Protein AF-A0A7C2HDV7-F1 (afdb_monomer_lite)

Structure (mmCIF, N/CA/C/O backbone):
data_AF-A0A7C2HDV7-F1
#
_entry.id   AF-A0A7C2HDV7-F1
#
loop_
_atom_site.group_PDB
_atom_site.id
_atom_site.type_symbol
_atom_site.label_atom_id
_atom_site.label_alt_id
_atom_site.label_comp_id
_atom_site.label_asym_id
_atom_site.label_entity_id
_atom_site.label_seq_id
_atom_site.pdbx_PDB_ins_code
_atom_site.Cartn_x
_atom_site.Cartn_y
_atom_site.Cartn_z
_atom_site.occupancy
_atom_site.B_iso_or_equiv
_atom_site.auth_seq_id
_atom_site.auth_comp_id
_atom_site.auth_asym_id
_atom_site.auth_atom_id
_atom_site.pdbx_PDB_model_num
ATOM 1 N N . MET A 1 1 ? 18.328 -44.509 -47.755 1.00 40.34 1 MET A N 1
ATOM 2 C CA . MET A 1 1 ? 18.616 -44.068 -46.374 1.00 40.34 1 MET A CA 1
ATOM 3 C C . MET A 1 1 ? 19.313 -42.717 -46.449 1.00 40.34 1 MET A C 1
ATOM 5 O O . MET A 1 1 ? 20.490 -42.679 -46.766 1.00 40.34 1 MET A O 1
ATOM 9 N N . THR A 1 2 ? 18.587 -41.615 -46.264 1.00 41.94 2 THR A N 1
ATOM 10 C CA . THR A 1 2 ? 19.136 -40.246 -46.301 1.00 41.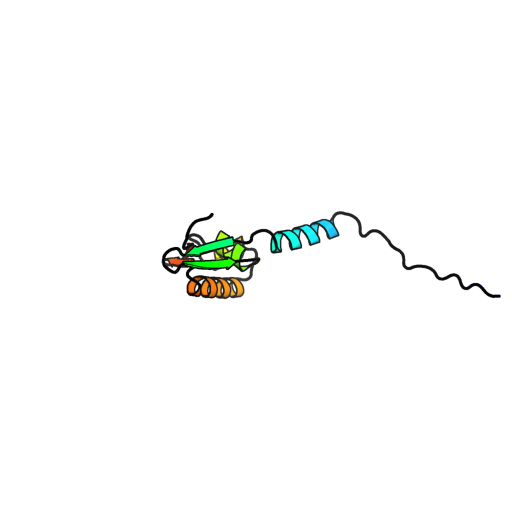94 2 THR A CA 1
ATOM 11 C C . THR A 1 2 ? 18.883 -39.593 -44.947 1.00 41.94 2 THR A C 1
ATOM 13 O O . THR A 1 2 ? 17.753 -39.220 -44.642 1.00 41.94 2 THR A O 1
ATOM 16 N N . GLY A 1 3 ? 19.921 -39.527 -44.111 1.00 36.12 3 GLY A N 1
ATOM 17 C CA . GLY A 1 3 ? 19.881 -38.850 -42.817 1.00 36.12 3 GLY A CA 1
ATOM 18 C C . GLY A 1 3 ? 20.009 -37.342 -43.005 1.00 36.12 3 GLY A C 1
ATOM 19 O O . GLY A 1 3 ? 21.082 -36.853 -43.347 1.00 36.12 3 GLY A O 1
ATOM 20 N N . GLY A 1 4 ? 18.911 -36.613 -42.807 1.00 40.88 4 GLY A N 1
ATOM 21 C CA . GLY A 1 4 ? 18.927 -35.158 -42.692 1.00 40.88 4 GLY A CA 1
ATOM 22 C C . GLY A 1 4 ? 19.466 -34.758 -41.321 1.00 40.88 4 GLY A C 1
ATOM 23 O O . GLY A 1 4 ? 18.913 -35.158 -40.297 1.00 40.88 4 GLY A O 1
ATOM 24 N N . ALA A 1 5 ? 20.551 -33.989 -41.292 1.00 46.69 5 ALA A N 1
ATOM 25 C CA . ALA A 1 5 ? 21.066 -33.400 -40.065 1.00 46.69 5 ALA A CA 1
ATOM 26 C C . ALA A 1 5 ? 20.094 -32.312 -39.582 1.00 46.69 5 ALA A C 1
ATOM 28 O O . ALA A 1 5 ? 20.006 -31.234 -40.167 1.00 46.69 5 ALA A O 1
ATOM 29 N N . VAL A 1 6 ? 19.348 -32.607 -38.518 1.00 46.62 6 VAL A N 1
ATOM 30 C CA . VAL A 1 6 ? 18.554 -31.615 -37.788 1.00 46.62 6 VAL A CA 1
ATOM 31 C C . VAL A 1 6 ? 19.520 -30.804 -36.925 1.00 46.62 6 VAL A C 1
ATOM 33 O O . VAL A 1 6 ? 20.013 -31.287 -35.908 1.00 46.62 6 VAL A O 1
ATOM 36 N N . THR A 1 7 ? 19.824 -29.571 -37.325 1.00 45.19 7 THR A N 1
ATOM 37 C CA . THR A 1 7 ? 20.516 -28.610 -36.458 1.00 45.19 7 THR A CA 1
ATOM 38 C C . THR A 1 7 ? 19.585 -28.211 -35.314 1.00 45.19 7 THR A C 1
ATOM 40 O O . THR A 1 7 ? 18.573 -27.546 -35.540 1.00 45.19 7 THR A O 1
ATOM 43 N N . ALA A 1 8 ? 19.913 -28.630 -34.091 1.00 44.84 8 ALA A N 1
ATOM 44 C CA . ALA A 1 8 ? 19.219 -28.200 -32.880 1.00 44.84 8 ALA A CA 1
ATOM 45 C C . ALA A 1 8 ? 19.329 -26.670 -32.705 1.00 44.84 8 ALA A C 1
ATOM 47 O O . ALA A 1 8 ? 20.378 -26.099 -33.022 1.00 44.84 8 ALA A O 1
ATOM 48 N N . PRO A 1 9 ? 18.290 -25.985 -32.190 1.00 42.69 9 PRO A N 1
ATOM 49 C CA . PRO A 1 9 ? 18.396 -24.570 -31.869 1.00 42.69 9 PRO A CA 1
ATOM 50 C C . PRO A 1 9 ? 19.484 -24.362 -30.811 1.00 42.69 9 PRO A C 1
ATOM 52 O O . PRO A 1 9 ? 19.518 -25.030 -29.776 1.00 42.69 9 PRO A O 1
ATOM 55 N N . SER A 1 10 ? 20.386 -23.427 -31.109 1.00 45.03 10 SER A N 1
ATOM 56 C CA . SER A 1 10 ? 21.481 -23.013 -30.237 1.00 45.03 10 SER A CA 1
ATOM 57 C C . SER A 1 10 ? 20.952 -22.670 -28.844 1.00 45.03 10 SER A C 1
ATOM 59 O O . SER A 1 10 ? 20.274 -21.662 -28.647 1.00 45.03 10 SER A O 1
ATOM 61 N N . SER A 1 11 ? 21.276 -23.522 -27.873 1.00 47.09 11 SER A N 1
ATOM 62 C CA . SER A 1 11 ? 21.065 -23.280 -26.446 1.00 47.09 11 SER A CA 1
ATOM 63 C C . SER A 1 11 ? 22.191 -22.390 -25.927 1.00 47.09 11 SER A C 1
ATOM 65 O O . SER A 1 11 ? 22.965 -22.792 -25.062 1.00 47.09 11 SER A O 1
ATOM 67 N N . ALA A 1 12 ? 22.350 -21.199 -26.508 1.00 44.19 12 ALA A N 1
ATOM 68 C CA . ALA A 1 12 ? 23.275 -20.224 -25.958 1.00 44.19 12 ALA A CA 1
ATOM 69 C C . ALA A 1 12 ? 22.764 -19.846 -24.555 1.00 44.19 12 ALA A C 1
ATOM 71 O O . ALA A 1 12 ? 21.637 -19.351 -24.444 1.00 44.19 12 ALA A O 1
ATOM 72 N N . PRO A 1 13 ? 23.530 -20.089 -23.474 1.00 43.97 13 PRO A N 1
ATOM 73 C CA . PRO A 1 13 ? 23.118 -19.658 -22.150 1.00 43.97 13 PRO A CA 1
ATOM 74 C C . PRO A 1 13 ? 22.998 -18.136 -22.185 1.00 43.97 13 PRO A C 1
ATOM 76 O O . PRO A 1 13 ? 23.948 -17.430 -22.530 1.00 43.97 13 PRO A O 1
ATOM 79 N N . VAL A 1 14 ? 21.813 -17.613 -21.874 1.00 50.69 14 VAL A N 1
ATOM 80 C CA . VAL A 1 14 ? 21.608 -16.169 -21.751 1.00 50.69 14 VAL A CA 1
ATOM 81 C C . VAL A 1 14 ? 22.351 -15.730 -20.488 1.00 50.69 14 VAL A C 1
ATOM 83 O O . VAL A 1 14 ? 21.820 -15.795 -19.383 1.00 50.69 14 VAL A O 1
ATOM 86 N N . SER A 1 15 ? 23.627 -15.374 -20.643 1.00 45.47 15 SER A N 1
ATOM 87 C CA . SER A 1 15 ? 24.543 -15.130 -19.531 1.00 45.47 15 SER A CA 1
ATOM 88 C C . SER A 1 15 ? 24.073 -14.028 -18.576 1.00 45.47 15 SER A C 1
ATOM 90 O O . SER A 1 15 ? 23.817 -12.889 -18.975 1.00 45.47 15 SER A O 1
ATOM 92 N N . GLY A 1 16 ? 24.062 -14.399 -17.291 1.00 54.84 16 GLY A N 1
ATOM 93 C CA . GLY A 1 16 ? 24.589 -13.663 -16.136 1.00 54.84 16 GLY A CA 1
ATOM 94 C C . GLY A 1 16 ? 23.844 -12.394 -15.705 1.00 54.84 16 GLY A C 1
ATOM 95 O O . GLY A 1 16 ? 22.997 -12.487 -14.823 1.00 54.84 16 GLY A O 1
ATOM 96 N N . PRO A 1 17 ? 24.132 -11.193 -16.244 1.00 45.31 17 PRO A N 1
ATOM 97 C CA . PRO A 1 17 ? 23.743 -9.945 -15.573 1.00 45.31 17 PRO A CA 1
ATOM 98 C C . PRO A 1 17 ? 22.337 -9.441 -15.916 1.00 45.31 17 PRO A C 1
ATOM 100 O O . PRO A 1 17 ? 21.627 -8.955 -15.044 1.00 45.31 17 PRO A O 1
ATOM 103 N N . ARG A 1 18 ? 21.897 -9.542 -17.181 1.00 45.91 18 ARG A N 1
ATOM 104 C CA . ARG A 1 18 ? 20.571 -9.036 -17.605 1.00 45.91 18 ARG A CA 1
ATOM 105 C C . ARG A 1 18 ? 19.428 -9.916 -17.115 1.00 45.91 18 ARG A C 1
ATOM 107 O O . ARG A 1 18 ? 18.359 -9.403 -16.797 1.00 45.91 18 ARG A O 1
ATOM 114 N N . LEU A 1 19 ? 19.663 -11.224 -17.059 1.00 37.81 19 LEU A N 1
ATOM 115 C CA . LEU A 1 19 ? 18.710 -12.182 -16.519 1.00 37.81 19 LEU A CA 1
ATOM 116 C C . LEU A 1 19 ? 18.629 -12.044 -14.992 1.00 37.81 19 LEU A C 1
ATOM 118 O O . LEU A 1 19 ? 17.529 -11.918 -14.470 1.00 37.81 19 LEU A O 1
ATOM 122 N N . ALA A 1 20 ? 19.768 -11.935 -14.294 1.00 37.12 20 ALA A N 1
ATOM 123 C CA . ALA A 1 20 ? 19.799 -11.658 -12.857 1.00 37.12 20 ALA A CA 1
ATOM 124 C C . ALA A 1 20 ? 19.177 -10.299 -12.502 1.00 37.12 20 ALA A C 1
ATOM 126 O O . ALA A 1 20 ? 18.433 -10.218 -11.537 1.00 37.12 20 ALA A O 1
ATOM 127 N N . ALA A 1 21 ? 19.395 -9.248 -13.299 1.00 41.09 21 ALA A N 1
ATOM 128 C CA . ALA A 1 21 ? 18.750 -7.950 -13.095 1.00 41.09 21 ALA A CA 1
ATOM 129 C C . ALA A 1 21 ? 17.234 -8.011 -13.332 1.00 41.09 21 ALA A C 1
ATOM 131 O O . ALA A 1 21 ? 16.475 -7.395 -12.586 1.00 41.09 21 ALA A O 1
ATOM 132 N N . ARG A 1 22 ? 16.775 -8.776 -14.333 1.00 41.28 22 ARG A N 1
ATOM 133 C CA . ARG A 1 22 ? 15.343 -9.040 -14.534 1.00 41.28 22 ARG A CA 1
ATOM 134 C C . ARG A 1 22 ? 14.756 -9.799 -13.354 1.00 41.28 22 ARG A C 1
ATOM 136 O O . ARG A 1 22 ? 13.797 -9.307 -12.785 1.00 41.28 22 ARG A O 1
ATOM 143 N N . PHE A 1 23 ? 15.378 -10.895 -12.921 1.00 41.59 23 PHE A N 1
ATOM 144 C CA . PHE A 1 23 ? 14.936 -11.651 -11.749 1.00 41.59 23 PHE A CA 1
ATOM 145 C C . PHE A 1 23 ? 15.022 -10.852 -10.451 1.00 41.59 23 PHE A C 1
ATOM 147 O O . PHE A 1 23 ? 14.138 -10.999 -9.628 1.00 41.59 23 PHE A O 1
ATOM 154 N N . ALA A 1 24 ? 16.008 -9.976 -10.264 1.00 43.06 24 ALA A N 1
ATOM 155 C CA . ALA A 1 24 ? 16.078 -9.072 -9.117 1.00 43.06 24 ALA A CA 1
ATOM 156 C C . ALA A 1 24 ? 14.982 -7.998 -9.178 1.00 43.06 24 ALA A C 1
ATOM 158 O O . ALA A 1 24 ? 14.416 -7.645 -8.153 1.00 43.06 24 ALA A O 1
ATOM 159 N N . THR A 1 25 ? 14.630 -7.519 -10.375 1.00 47.47 25 THR A N 1
ATOM 160 C CA . THR A 1 25 ? 13.502 -6.596 -10.581 1.00 47.47 25 THR A CA 1
ATOM 161 C C . THR A 1 25 ? 12.160 -7.301 -10.370 1.00 47.47 25 THR A C 1
ATOM 163 O O . THR A 1 25 ? 11.243 -6.714 -9.808 1.00 47.47 25 THR A O 1
ATOM 166 N N . GLU A 1 26 ? 12.032 -8.559 -10.795 1.00 38.66 26 GLU A N 1
ATOM 167 C CA . GLU A 1 26 ? 10.868 -9.412 -10.548 1.00 38.66 26 GLU A CA 1
ATOM 168 C C . GLU A 1 26 ? 10.765 -9.749 -9.053 1.00 38.66 26 GLU A C 1
ATOM 170 O O . GLU A 1 26 ? 9.735 -9.511 -8.442 1.00 38.66 26 GLU A O 1
ATOM 175 N N . ALA A 1 27 ? 11.848 -10.198 -8.421 1.00 40.50 27 ALA A N 1
ATOM 176 C CA . ALA A 1 27 ? 11.916 -10.489 -6.993 1.00 40.50 27 ALA A CA 1
ATOM 177 C C . ALA A 1 27 ? 11.656 -9.238 -6.147 1.00 40.50 27 ALA A C 1
ATOM 179 O O . ALA A 1 27 ? 10.912 -9.323 -5.185 1.00 40.50 27 ALA A O 1
ATOM 180 N N . ALA A 1 28 ? 12.143 -8.058 -6.538 1.00 48.81 28 ALA A N 1
ATOM 181 C CA . ALA A 1 28 ? 11.791 -6.792 -5.889 1.00 48.81 28 ALA A CA 1
ATOM 182 C C . ALA A 1 28 ? 10.313 -6.398 -6.091 1.00 48.81 28 ALA A C 1
ATOM 184 O O . ALA A 1 28 ? 9.764 -5.654 -5.285 1.00 48.81 28 ALA A O 1
ATOM 185 N N . ARG A 1 29 ? 9.638 -6.907 -7.135 1.00 45.78 29 ARG A N 1
ATOM 186 C CA . ARG A 1 29 ? 8.172 -6.801 -7.272 1.00 45.78 29 ARG A CA 1
ATOM 187 C C . ARG A 1 29 ? 7.420 -7.789 -6.374 1.00 45.78 29 ARG A C 1
ATOM 189 O O . ARG A 1 29 ? 6.247 -7.540 -6.108 1.00 45.78 29 ARG A O 1
ATOM 196 N N . PHE A 1 30 ? 8.059 -8.878 -5.942 1.00 44.88 30 PHE A N 1
ATOM 197 C CA . PHE A 1 30 ? 7.448 -9.962 -5.161 1.00 44.88 30 PHE A CA 1
ATOM 198 C C . PHE A 1 30 ? 7.878 -10.009 -3.684 1.00 44.88 30 PHE A C 1
ATOM 200 O O . PHE A 1 30 ? 7.211 -10.659 -2.889 1.00 44.88 30 PHE A O 1
ATOM 207 N N . ALA A 1 31 ? 8.944 -9.321 -3.281 1.00 52.84 31 ALA A N 1
ATOM 208 C CA . ALA A 1 31 ? 9.492 -9.394 -1.931 1.00 52.84 31 ALA A CA 1
ATOM 209 C C . ALA A 1 31 ? 9.079 -8.175 -1.107 1.00 52.84 31 ALA A C 1
ATOM 211 O O . ALA A 1 31 ? 9.851 -7.240 -0.917 1.00 52.84 31 ALA A O 1
ATOM 212 N N . THR A 1 32 ? 7.823 -8.166 -0.681 1.00 64.81 32 THR A N 1
ATOM 213 C CA . THR A 1 32 ? 7.367 -7.671 0.628 1.00 64.81 32 THR A CA 1
ATOM 214 C C . THR A 1 32 ? 5.858 -7.854 0.628 1.00 64.81 32 THR A C 1
ATOM 216 O O . THR A 1 32 ? 5.110 -7.015 0.130 1.00 64.81 32 THR A O 1
ATOM 219 N N . GLU A 1 33 ? 5.403 -9.011 1.098 1.00 76.06 33 GLU A N 1
ATOM 220 C CA . GLU A 1 33 ? 4.022 -9.103 1.553 1.00 76.06 33 GLU A CA 1
ATOM 221 C C . GLU A 1 33 ? 3.949 -8.386 2.897 1.00 76.06 33 GLU A C 1
ATOM 223 O O . GLU A 1 33 ? 4.774 -8.620 3.778 1.00 76.06 33 GLU A O 1
ATOM 228 N N . VAL A 1 34 ? 3.001 -7.466 3.025 1.00 78.56 34 VAL A N 1
ATOM 229 C CA . VAL A 1 34 ? 2.698 -6.801 4.290 1.00 78.56 34 VAL A CA 1
ATOM 230 C C . VAL A 1 34 ? 1.345 -7.321 4.734 1.00 78.56 34 VAL A C 1
ATOM 232 O O . VAL A 1 34 ? 0.356 -7.167 4.017 1.00 78.56 34 VAL A O 1
ATOM 235 N N . VAL A 1 35 ? 1.308 -7.941 5.907 1.00 79.44 35 VAL A N 1
ATOM 236 C CA . VAL A 1 35 ? 0.070 -8.397 6.534 1.00 79.44 35 VAL A CA 1
ATOM 237 C C . VAL A 1 35 ? -0.268 -7.416 7.645 1.00 79.44 35 VAL A C 1
ATOM 239 O O . VAL A 1 35 ? 0.533 -7.200 8.548 1.00 79.44 35 VAL A O 1
ATOM 242 N N . LEU A 1 36 ? -1.442 -6.801 7.552 1.00 80.19 36 LEU A N 1
ATOM 243 C CA . LEU A 1 36 ? -1.978 -5.902 8.569 1.00 80.19 36 LEU A CA 1
ATOM 244 C C . LEU A 1 36 ? -3.116 -6.620 9.285 1.00 80.19 36 LEU A C 1
ATOM 246 O O . LEU A 1 36 ? -3.992 -7.179 8.620 1.00 80.19 36 LEU A O 1
ATOM 250 N N . PHE A 1 37 ? -3.117 -6.596 10.614 1.00 72.44 37 PHE A N 1
ATOM 251 C CA . PHE A 1 37 ? -4.154 -7.230 11.421 1.00 72.44 37 PHE A CA 1
ATOM 252 C C . PHE A 1 37 ? -4.917 -6.188 12.222 1.00 72.44 37 PHE A C 1
ATOM 254 O O . PHE A 1 37 ? -4.374 -5.691 13.193 1.00 72.44 37 PHE A O 1
ATOM 261 N N . ASP A 1 38 ? -6.164 -5.892 11.864 1.00 70.62 38 ASP A N 1
ATOM 262 C CA . ASP A 1 38 ? -7.047 -5.016 12.639 1.00 70.62 38 ASP A CA 1
ATOM 263 C C . ASP A 1 38 ? -7.655 -5.787 13.834 1.00 70.62 38 ASP A C 1
ATOM 265 O O . ASP A 1 38 ? -8.490 -6.671 13.608 1.00 70.62 38 ASP A O 1
ATOM 269 N N . PRO A 1 39 ? -7.258 -5.493 15.091 1.00 57.88 39 PRO A N 1
ATOM 270 C CA . PRO A 1 39 ? -7.725 -6.216 16.271 1.00 57.88 39 PRO A CA 1
ATOM 271 C C . PRO A 1 39 ? -9.163 -5.875 16.667 1.00 57.88 39 PRO A C 1
ATOM 273 O O . PRO A 1 39 ? -9.797 -6.692 17.330 1.00 57.88 39 PRO A O 1
ATOM 276 N N . GLU A 1 40 ? -9.675 -4.705 16.281 1.00 66.31 40 GLU A N 1
ATOM 277 C CA . GLU A 1 40 ? -11.027 -4.268 16.647 1.00 66.31 40 GLU A CA 1
ATOM 278 C C . GLU A 1 40 ? -12.069 -5.033 15.822 1.00 66.31 40 GLU A C 1
ATOM 280 O O . GLU A 1 40 ? -13.068 -5.518 16.351 1.00 66.31 40 GLU A O 1
ATOM 285 N N . ASP A 1 41 ? -11.784 -5.213 14.530 1.00 65.81 41 ASP A N 1
ATOM 286 C CA . ASP A 1 41 ? -12.668 -5.909 13.593 1.00 65.81 41 ASP A CA 1
ATOM 287 C C . ASP A 1 41 ? -12.261 -7.377 13.337 1.00 65.81 41 ASP A C 1
ATOM 289 O O . ASP A 1 41 ? -12.969 -8.103 12.629 1.00 65.81 41 ASP A O 1
ATOM 293 N N . GLY A 1 42 ? -11.111 -7.823 13.859 1.00 67.25 42 GLY A N 1
ATOM 294 C CA . GLY A 1 42 ? -10.544 -9.154 13.612 1.00 67.25 42 GLY A CA 1
ATOM 295 C C . GLY A 1 42 ? -10.195 -9.406 12.139 1.00 67.25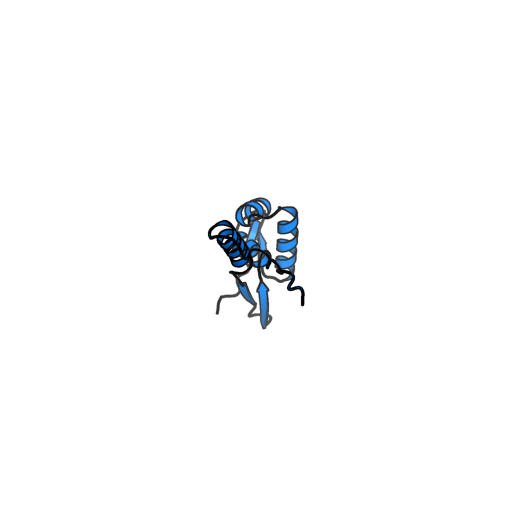 42 GLY A C 1
ATOM 296 O O . GLY A 1 42 ? -10.323 -10.532 11.651 1.00 67.25 42 GLY A O 1
ATOM 297 N N . ARG A 1 43 ? -9.814 -8.360 11.396 1.00 71.19 43 ARG A N 1
ATOM 298 C CA . ARG A 1 43 ? -9.613 -8.412 9.938 1.00 71.19 43 ARG A CA 1
ATOM 299 C C . ARG A 1 43 ? -8.142 -8.492 9.564 1.00 71.19 43 ARG A C 1
ATOM 301 O O . ARG A 1 43 ? -7.303 -7.820 10.149 1.00 71.19 43 ARG A O 1
ATOM 308 N N . LEU A 1 44 ? -7.848 -9.259 8.516 1.00 78.50 44 LEU A N 1
ATOM 309 C CA . LEU A 1 44 ? -6.523 -9.333 7.904 1.00 78.50 44 LEU A CA 1
ATOM 310 C C . LEU A 1 44 ? -6.535 -8.649 6.538 1.00 78.50 44 LEU A C 1
ATOM 312 O O . LEU A 1 44 ? -7.368 -8.962 5.685 1.00 78.50 44 LEU A O 1
ATOM 316 N N . VAL A 1 45 ? -5.580 -7.750 6.317 1.00 81.62 45 VAL A N 1
ATOM 317 C CA . VAL A 1 45 ? -5.335 -7.111 5.022 1.00 81.62 45 VAL A CA 1
ATOM 318 C C . VAL A 1 45 ? -3.955 -7.526 4.538 1.00 81.62 45 VAL A C 1
ATOM 320 O O . VAL A 1 45 ? -2.944 -7.166 5.133 1.00 81.62 45 VAL A O 1
ATOM 323 N N . VAL A 1 46 ? -3.917 -8.279 3.441 1.00 85.38 46 VAL A N 1
ATOM 324 C CA . VAL A 1 46 ? -2.667 -8.698 2.798 1.00 85.38 46 VAL A CA 1
ATOM 325 C C . VAL A 1 46 ? -2.373 -7.759 1.637 1.00 85.38 46 VAL A C 1
ATOM 327 O O . VAL A 1 46 ? -3.153 -7.649 0.689 1.00 85.38 46 VAL A O 1
ATOM 330 N N . LEU A 1 47 ? -1.239 -7.072 1.712 1.00 87.06 47 LEU A N 1
ATOM 331 C CA . LEU A 1 47 ? -0.742 -6.183 0.675 1.00 87.06 47 LEU A CA 1
ATOM 332 C C . LEU A 1 47 ? 0.443 -6.838 -0.021 1.00 87.06 47 LEU A C 1
ATOM 334 O O . LEU A 1 47 ? 1.360 -7.326 0.631 1.00 87.06 47 LEU A O 1
ATOM 338 N N . SER A 1 48 ? 0.462 -6.785 -1.348 1.00 86.56 48 SER A N 1
ATOM 339 C CA . SER A 1 48 ? 1.573 -7.297 -2.147 1.00 86.56 48 SER A CA 1
ATOM 340 C C . SER A 1 48 ? 1.955 -6.332 -3.268 1.00 86.56 48 SER A C 1
ATOM 342 O O . SER A 1 48 ? 1.192 -5.436 -3.663 1.00 86.56 48 SER A O 1
ATOM 344 N N . GLY A 1 49 ? 3.186 -6.485 -3.758 1.00 88.81 49 GLY A N 1
ATOM 345 C CA . GLY A 1 49 ? 3.749 -5.690 -4.844 1.00 88.81 49 GLY A CA 1
ATOM 346 C C . GLY A 1 49 ? 3.582 -4.186 -4.627 1.00 88.81 49 GLY A C 1
ATOM 347 O O . GLY A 1 49 ? 3.978 -3.632 -3.607 1.00 88.81 49 GLY A O 1
ATOM 348 N N . ALA A 1 50 ? 2.950 -3.506 -5.588 1.00 91.88 50 ALA A N 1
ATOM 349 C CA . ALA A 1 50 ? 2.810 -2.050 -5.557 1.00 91.88 50 ALA A CA 1
ATOM 350 C C . ALA A 1 50 ? 2.012 -1.522 -4.349 1.00 91.88 50 ALA A C 1
ATOM 352 O O . ALA A 1 50 ? 2.236 -0.383 -3.950 1.00 91.88 50 ALA A O 1
ATOM 353 N N . ALA A 1 51 ? 1.082 -2.302 -3.786 1.00 91.94 51 ALA A N 1
ATOM 354 C CA . ALA A 1 51 ? 0.322 -1.879 -2.611 1.00 91.94 51 ALA A CA 1
ATOM 355 C C . ALA A 1 51 ? 1.200 -1.875 -1.356 1.00 91.94 51 ALA A C 1
ATOM 357 O O . ALA A 1 51 ? 1.200 -0.884 -0.630 1.00 91.94 51 ALA A O 1
ATOM 358 N N . ALA A 1 52 ? 2.004 -2.925 -1.171 1.00 89.56 52 ALA A N 1
ATOM 359 C CA . ALA A 1 52 ? 2.985 -3.006 -0.096 1.00 89.56 52 ALA A CA 1
ATOM 360 C C . ALA A 1 52 ? 4.023 -1.883 -0.211 1.00 89.56 52 ALA A C 1
ATOM 362 O O . ALA A 1 52 ? 4.200 -1.121 0.731 1.00 89.56 52 ALA A O 1
ATOM 363 N N . SER A 1 53 ? 4.612 -1.675 -1.396 1.00 90.94 53 SER A N 1
ATOM 364 C CA . SER A 1 53 ? 5.592 -0.595 -1.596 1.00 90.94 53 SER A CA 1
ATOM 365 C C . SER A 1 53 ? 5.013 0.797 -1.323 1.00 90.94 53 SER A C 1
ATOM 367 O O . SER A 1 53 ? 5.694 1.652 -0.762 1.00 90.94 53 SER A O 1
ATOM 369 N N . VAL A 1 54 ? 3.758 1.045 -1.720 1.00 93.69 54 VAL A N 1
ATOM 370 C CA . VAL A 1 54 ? 3.076 2.319 -1.443 1.00 93.69 54 VAL A CA 1
ATOM 371 C C . VAL A 1 54 ? 2.798 2.477 0.044 1.00 93.69 54 VAL A C 1
ATOM 373 O O . VAL A 1 54 ? 3.064 3.553 0.569 1.00 93.69 54 VAL A O 1
ATOM 376 N N . TRP A 1 55 ? 2.302 1.435 0.712 1.00 92.25 55 TRP A N 1
ATOM 377 C CA . TRP A 1 55 ? 2.055 1.455 2.151 1.00 92.25 55 TRP A CA 1
ATOM 378 C C . TRP A 1 55 ? 3.352 1.724 2.923 1.00 92.25 55 TRP A C 1
ATOM 380 O O . TRP A 1 55 ? 3.408 2.679 3.690 1.00 92.25 55 TRP A O 1
ATOM 390 N N . THR A 1 56 ? 4.440 1.005 2.632 1.00 89.62 56 THR A N 1
ATOM 391 C CA . THR A 1 56 ? 5.762 1.221 3.250 1.00 89.62 56 THR A CA 1
ATOM 392 C C . THR A 1 56 ? 6.289 2.641 3.032 1.00 89.62 56 THR A C 1
ATOM 394 O O . THR A 1 56 ? 6.916 3.218 3.916 1.00 89.62 56 THR A O 1
ATOM 397 N N . ALA A 1 57 ? 6.039 3.230 1.862 1.00 92.12 57 ALA A N 1
ATOM 398 C CA . ALA A 1 57 ? 6.563 4.543 1.508 1.00 92.12 57 ALA A CA 1
ATOM 399 C C . ALA A 1 57 ? 5.684 5.723 1.952 1.00 92.12 57 ALA A C 1
ATOM 401 O O . ALA A 1 57 ? 6.118 6.862 1.769 1.00 92.12 57 ALA A O 1
ATOM 402 N N . CYS A 1 58 ? 4.462 5.499 2.453 1.00 92.69 58 CYS A N 1
ATOM 403 C CA . CYS A 1 58 ? 3.492 6.584 2.603 1.00 92.69 58 CYS A CA 1
ATOM 404 C C . CYS A 1 58 ? 3.622 7.423 3.868 1.00 92.69 58 CYS A C 1
ATOM 406 O O . CYS A 1 58 ? 3.113 8.536 3.856 1.00 92.69 58 CYS A O 1
ATOM 408 N N . ASP A 1 59 ? 4.284 6.933 4.915 1.00 91.75 59 ASP A N 1
ATOM 409 C CA . ASP A 1 59 ? 4.222 7.536 6.248 1.00 91.75 59 ASP A CA 1
ATOM 410 C C . ASP A 1 59 ? 4.698 9.002 6.295 1.00 91.75 59 ASP A C 1
ATOM 412 O O . AS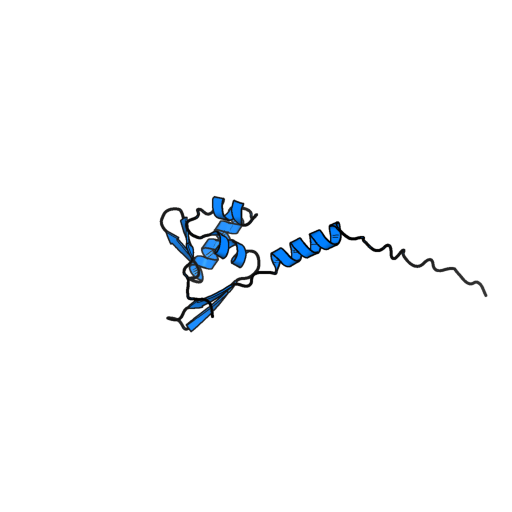P A 1 59 ? 5.860 9.316 6.028 1.00 91.75 59 ASP A O 1
ATOM 416 N N . GLY A 1 60 ? 3.758 9.907 6.580 1.00 92.56 60 GLY A N 1
ATOM 417 C CA . GLY A 1 60 ? 3.941 11.358 6.606 1.00 92.56 60 GLY A CA 1
ATOM 418 C C . GLY A 1 60 ? 4.084 12.027 5.234 1.00 92.56 60 GLY A C 1
ATOM 419 O O . GLY A 1 60 ? 4.291 13.237 5.175 1.00 92.56 60 GLY A O 1
ATOM 420 N N . ARG A 1 61 ? 3.982 11.285 4.124 1.00 96.19 61 ARG A N 1
ATOM 421 C CA . ARG A 1 61 ? 4.347 11.774 2.782 1.00 96.19 61 ARG A CA 1
ATOM 422 C C . ARG A 1 61 ? 3.152 12.126 1.913 1.00 96.19 61 ARG A C 1
ATOM 424 O O . ARG A 1 61 ? 2.103 11.476 1.949 1.00 96.19 61 ARG A O 1
ATOM 431 N N . ALA A 1 62 ? 3.334 13.126 1.054 1.00 97.00 62 ALA A N 1
ATOM 432 C CA . ALA A 1 62 ? 2.375 13.456 0.007 1.00 97.00 62 ALA A CA 1
ATOM 433 C C . ALA A 1 62 ? 2.440 12.441 -1.151 1.00 97.00 62 ALA A C 1
ATOM 435 O O . ALA A 1 62 ? 3.451 11.787 -1.396 1.00 97.00 62 ALA A O 1
ATOM 436 N N . ALA A 1 63 ? 1.354 12.302 -1.917 1.00 96.25 63 ALA A N 1
ATOM 437 C CA . ALA A 1 63 ? 1.242 11.250 -2.937 1.00 96.25 63 ALA A CA 1
ATOM 438 C C . ALA A 1 63 ? 2.323 11.302 -4.043 1.00 96.25 63 ALA A C 1
ATOM 440 O O . ALA A 1 63 ? 2.617 10.279 -4.658 1.00 96.25 63 ALA A O 1
ATOM 441 N N . ASP A 1 64 ? 2.888 12.472 -4.340 1.00 97.31 64 ASP A N 1
ATOM 442 C CA . ASP A 1 64 ? 3.988 12.640 -5.297 1.00 97.31 64 ASP A CA 1
ATOM 443 C C . ASP A 1 64 ? 5.347 12.200 -4.720 1.00 97.31 64 ASP A C 1
ATOM 445 O O . ASP A 1 64 ? 6.171 11.642 -5.444 1.00 97.31 64 ASP A O 1
ATOM 449 N N . GLU A 1 65 ? 5.570 12.394 -3.422 1.00 97.19 65 GLU A N 1
ATOM 450 C CA . GLU A 1 65 ? 6.745 11.898 -2.701 1.00 97.19 65 GLU A CA 1
ATOM 451 C C . GLU A 1 65 ? 6.705 10.375 -2.592 1.00 97.19 65 GLU A C 1
ATOM 453 O O . GLU A 1 65 ? 7.697 9.704 -2.876 1.00 97.19 65 GLU A O 1
ATOM 458 N N . VAL A 1 66 ? 5.530 9.818 -2.283 1.00 96.00 66 VAL A N 1
ATOM 459 C CA . VAL A 1 66 ? 5.293 8.367 -2.297 1.00 96.00 66 VAL A CA 1
ATOM 460 C C . VAL A 1 66 ? 5.544 7.789 -3.687 1.00 96.00 66 VAL A C 1
ATOM 462 O O . VAL A 1 66 ? 6.170 6.743 -3.820 1.00 96.00 66 VAL A O 1
ATOM 465 N N . ALA A 1 67 ? 5.111 8.482 -4.743 1.00 95.62 67 ALA A N 1
ATOM 466 C CA . ALA A 1 67 ? 5.354 8.066 -6.121 1.00 95.62 67 ALA A CA 1
ATOM 467 C C . ALA A 1 67 ? 6.839 8.021 -6.483 1.00 95.62 67 ALA A C 1
ATOM 469 O O . ALA A 1 67 ? 7.281 7.046 -7.095 1.00 95.62 67 ALA A O 1
ATOM 470 N N . ARG A 1 68 ? 7.612 9.022 -6.050 1.00 94.94 68 ARG A N 1
ATOM 471 C CA . ARG A 1 68 ? 9.072 9.029 -6.204 1.00 94.94 68 ARG A CA 1
ATOM 472 C C . ARG A 1 68 ? 9.725 7.884 -5.429 1.00 94.94 68 ARG A C 1
ATOM 474 O O . ARG A 1 68 ? 10.531 7.164 -6.006 1.00 94.94 68 ARG A O 1
ATOM 481 N N . ALA A 1 69 ? 9.341 7.679 -4.171 1.00 89.75 69 ALA A N 1
ATOM 482 C CA . ALA A 1 69 ? 9.909 6.638 -3.315 1.00 89.75 69 ALA A CA 1
ATOM 483 C C . ALA A 1 69 ? 9.583 5.213 -3.795 1.00 89.75 69 ALA A C 1
ATOM 485 O O . ALA A 1 69 ? 10.446 4.344 -3.763 1.00 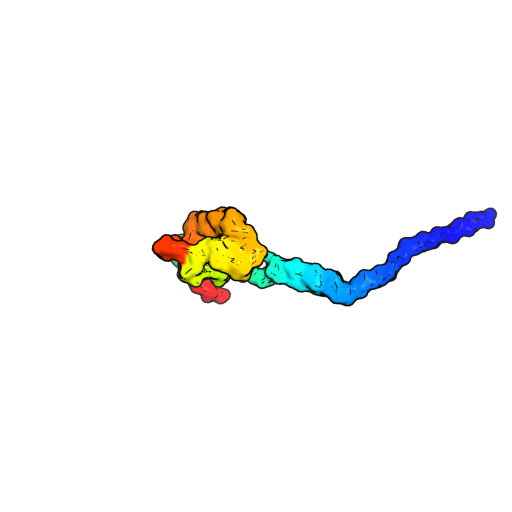89.75 69 ALA A O 1
ATOM 486 N N . ALA A 1 70 ? 8.361 4.978 -4.278 1.00 88.25 70 ALA A N 1
ATOM 487 C CA . ALA A 1 70 ? 7.923 3.672 -4.770 1.00 88.25 70 ALA A CA 1
ATOM 488 C C . ALA A 1 70 ? 8.314 3.403 -6.237 1.00 88.25 70 ALA A C 1
ATOM 490 O O . ALA A 1 70 ? 8.048 2.317 -6.748 1.00 88.25 70 ALA A O 1
ATOM 491 N N . GLY A 1 71 ? 8.884 4.383 -6.952 1.00 90.88 71 GLY A N 1
ATOM 492 C CA . GLY A 1 71 ? 9.188 4.253 -8.383 1.00 90.88 71 GLY A CA 1
ATOM 493 C C . GLY A 1 71 ? 7.938 4.067 -9.256 1.00 90.88 71 GLY A C 1
ATOM 494 O O . GLY A 1 71 ? 7.973 3.364 -10.267 1.00 90.88 71 GLY A O 1
ATOM 495 N N . LEU A 1 72 ? 6.808 4.664 -8.863 1.00 92.88 72 LEU A N 1
ATOM 496 C CA . LEU A 1 72 ? 5.507 4.513 -9.521 1.00 92.88 72 LEU A CA 1
ATOM 497 C C . LEU A 1 72 ? 4.985 5.853 -10.052 1.00 92.88 72 LEU A C 1
ATOM 499 O O . LEU A 1 72 ? 5.351 6.928 -9.595 1.00 92.88 72 LEU A O 1
ATOM 503 N N . GLY A 1 73 ? 4.045 5.806 -10.998 1.00 95.94 73 GLY A N 1
ATOM 504 C CA . GLY A 1 73 ? 3.346 7.012 -11.449 1.00 95.94 73 GLY A CA 1
ATOM 505 C C . GLY A 1 73 ? 2.363 7.548 -10.399 1.00 95.94 73 GLY A C 1
ATOM 506 O O . GLY A 1 73 ? 1.554 6.791 -9.858 1.00 95.94 73 GLY A O 1
ATOM 507 N N . VAL A 1 74 ? 2.334 8.869 -10.184 1.00 97.25 74 VAL A N 1
ATOM 508 C CA . VAL A 1 74 ? 1.483 9.526 -9.164 1.00 97.25 74 VAL A CA 1
ATOM 509 C C . VAL A 1 74 ? -0.014 9.208 -9.297 1.00 97.25 74 VAL A C 1
ATOM 511 O O . VAL A 1 74 ? -0.711 9.054 -8.298 1.00 97.25 74 VAL A O 1
ATOM 514 N N . ARG A 1 75 ? -0.535 9.036 -10.522 1.00 97.50 75 ARG A N 1
ATOM 515 C CA . ARG A 1 75 ? -1.940 8.635 -10.744 1.00 97.50 75 ARG A CA 1
ATOM 516 C C . ARG A 1 75 ? -2.233 7.232 -10.208 1.00 97.50 75 ARG A C 1
ATOM 518 O O . ARG A 1 75 ? -3.319 7.000 -9.679 1.00 97.50 75 ARG A O 1
ATOM 525 N N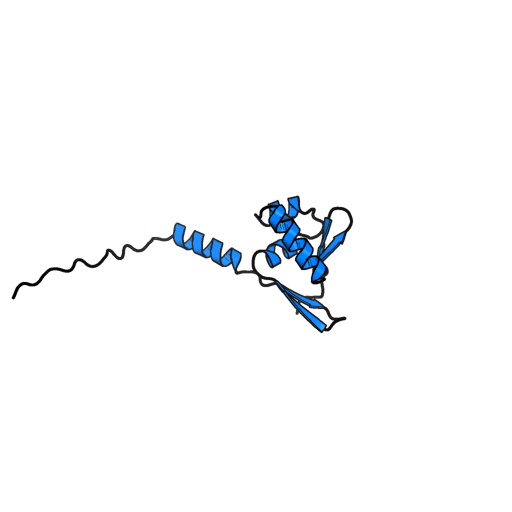 . ARG A 1 76 ? -1.276 6.309 -10.352 1.00 97.06 76 ARG A N 1
ATOM 526 C CA . ARG A 1 76 ? -1.371 4.941 -9.830 1.00 97.06 76 ARG A CA 1
ATOM 527 C C . ARG A 1 76 ? -1.297 4.959 -8.307 1.00 97.06 76 ARG A C 1
ATOM 529 O O . ARG A 1 76 ? -2.153 4.366 -7.666 1.00 97.06 76 ARG A O 1
ATOM 536 N N . VAL A 1 77 ? -0.363 5.720 -7.746 1.00 97.19 77 VAL A N 1
ATOM 537 C CA . VAL A 1 77 ? -0.209 5.883 -6.292 1.00 97.19 77 VAL A CA 1
ATOM 538 C C . VAL A 1 77 ? -1.457 6.479 -5.649 1.00 97.19 77 VAL A C 1
ATOM 540 O O . VAL A 1 77 ? -1.973 5.913 -4.697 1.00 97.19 77 VAL A O 1
ATOM 543 N N . ARG A 1 78 ? -2.041 7.539 -6.221 1.00 97.38 78 ARG A N 1
ATOM 544 C CA . ARG A 1 78 ? -3.315 8.105 -5.736 1.00 97.38 78 ARG A CA 1
ATOM 545 C C . ARG A 1 78 ? -4.485 7.121 -5.785 1.00 97.38 78 ARG A C 1
ATOM 547 O O . ARG A 1 78 ? -5.467 7.310 -5.076 1.00 97.38 78 ARG A O 1
ATOM 554 N N . ARG A 1 79 ? -4.457 6.131 -6.681 1.00 98.06 79 ARG A N 1
ATOM 555 C CA . ARG A 1 79 ? -5.466 5.064 -6.705 1.00 98.06 79 ARG A CA 1
ATOM 556 C C . ARG A 1 79 ? -5.219 4.094 -5.554 1.00 98.06 79 ARG A C 1
ATOM 558 O O . ARG A 1 79 ? -6.107 3.937 -4.735 1.00 98.06 79 ARG A O 1
ATOM 565 N N . ILE A 1 80 ? -3.992 3.588 -5.446 1.00 96.62 80 ILE A N 1
ATOM 566 C CA . ILE A 1 80 ? -3.586 2.651 -4.393 1.00 96.62 80 ILE A CA 1
ATOM 567 C C . ILE A 1 80 ? -3.834 3.241 -2.999 1.00 96.62 80 ILE A C 1
ATOM 569 O O . ILE A 1 80 ? -4.444 2.577 -2.179 1.00 96.62 80 ILE A O 1
ATOM 573 N N . LEU A 1 81 ? -3.455 4.496 -2.737 1.00 96.44 81 LEU A N 1
ATOM 574 C CA . LEU A 1 81 ? -3.682 5.145 -1.437 1.00 96.44 81 LEU A CA 1
ATOM 575 C C . LEU A 1 81 ? -5.169 5.242 -1.072 1.00 96.44 81 LEU A C 1
ATOM 577 O O . LEU A 1 81 ? -5.522 5.013 0.075 1.00 96.44 81 LEU A O 1
ATOM 581 N N . ARG A 1 82 ? -6.050 5.510 -2.045 1.00 96.56 82 ARG A N 1
ATOM 582 C CA . ARG A 1 82 ? -7.505 5.503 -1.812 1.00 96.56 82 ARG A CA 1
ATOM 583 C C . ARG A 1 82 ? -8.040 4.102 -1.531 1.00 96.56 82 ARG A C 1
ATOM 585 O O . ARG A 1 82 ? -8.973 3.955 -0.753 1.00 96.56 82 ARG A O 1
ATOM 592 N N . ASP A 1 83 ? -7.482 3.085 -2.178 1.00 94.94 83 ASP A N 1
ATOM 593 C CA . ASP A 1 83 ? -7.878 1.698 -1.934 1.00 94.94 83 ASP A CA 1
ATOM 594 C C . ASP A 1 83 ? -7.390 1.229 -0.551 1.00 94.94 83 ASP A C 1
ATOM 596 O O . ASP A 1 83 ? -8.159 0.623 0.190 1.00 94.94 83 ASP A O 1
ATOM 600 N N . LEU A 1 84 ? -6.168 1.605 -0.153 1.00 92.56 84 LEU A N 1
ATOM 601 C CA . LEU A 1 84 ? -5.629 1.375 1.192 1.00 92.56 84 LEU A CA 1
ATOM 602 C C . LEU A 1 84 ? -6.426 2.120 2.273 1.00 92.56 84 LEU A C 1
ATOM 604 O O . LEU A 1 84 ? -6.658 1.569 3.342 1.00 92.56 84 LEU A O 1
ATOM 608 N N . GLU A 1 85 ? -6.876 3.345 1.998 1.00 93.19 85 GLU A N 1
ATOM 609 C CA . GLU A 1 85 ? -7.714 4.131 2.914 1.00 93.19 85 GLU A CA 1
ATOM 610 C C . GLU A 1 85 ? -9.061 3.454 3.164 1.00 93.19 85 GLU A C 1
ATOM 612 O O . GLU A 1 85 ? -9.491 3.316 4.306 1.00 93.19 85 GLU A O 1
ATOM 617 N N . ARG A 1 86 ? -9.707 2.959 2.100 1.00 90.94 86 ARG A N 1
ATOM 618 C CA . ARG A 1 86 ? -10.951 2.181 2.211 1.00 90.94 86 ARG A CA 1
ATOM 619 C C . ARG A 1 86 ? -10.759 0.873 2.967 1.00 90.94 86 ARG A C 1
ATOM 621 O O . ARG A 1 86 ? -11.682 0.433 3.640 1.00 90.94 86 ARG A O 1
ATOM 628 N N . ALA A 1 87 ? -9.586 0.260 2.833 1.00 86.44 87 ALA A N 1
ATOM 629 C CA . ALA A 1 87 ? -9.210 -0.937 3.573 1.00 86.44 87 ALA A CA 1
ATOM 630 C C . ALA A 1 87 ? -8.776 -0.640 5.021 1.00 86.44 87 ALA A C 1
ATOM 632 O O . ALA A 1 87 ? -8.419 -1.568 5.736 1.00 86.44 87 ALA A O 1
ATOM 633 N N . GLY A 1 88 ? -8.761 0.629 5.448 1.00 87.06 88 GLY A N 1
ATOM 634 C CA . GLY A 1 88 ? -8.337 1.034 6.790 1.00 87.06 88 GLY A CA 1
ATOM 635 C C . GLY A 1 88 ? -6.824 0.989 7.030 1.00 87.06 88 GLY A C 1
ATOM 636 O O . GLY A 1 88 ? -6.382 1.336 8.118 1.00 87.06 88 GLY A O 1
ATOM 637 N N . ALA A 1 89 ? -6.021 0.629 6.023 1.00 88.00 89 ALA A N 1
ATOM 638 C CA . ALA A 1 89 ? -4.572 0.432 6.129 1.00 88.00 89 ALA A CA 1
ATOM 639 C C . ALA A 1 89 ? -3.771 1.743 6.220 1.00 88.00 89 ALA A C 1
ATOM 641 O O . ALA A 1 89 ? -2.632 1.768 6.694 1.00 88.00 89 ALA A O 1
ATOM 642 N N . VAL A 1 90 ? -4.347 2.841 5.730 1.00 92.31 90 VAL A N 1
ATOM 643 C CA . VAL A 1 90 ? -3.780 4.191 5.818 1.00 92.31 90 VAL A CA 1
ATOM 644 C C . VAL A 1 90 ? -4.884 5.194 6.122 1.00 92.31 90 VAL A C 1
ATOM 646 O O . VAL A 1 90 ? -6.058 4.941 5.864 1.00 92.31 90 VAL A O 1
ATOM 649 N N . ALA A 1 91 ? -4.506 6.362 6.619 1.00 93.06 91 ALA A N 1
ATOM 650 C CA . ALA A 1 91 ? -5.394 7.506 6.749 1.00 93.06 91 ALA A CA 1
ATOM 651 C C . ALA A 1 91 ? -4.736 8.749 6.159 1.00 93.06 91 ALA A C 1
ATOM 653 O O . ALA A 1 9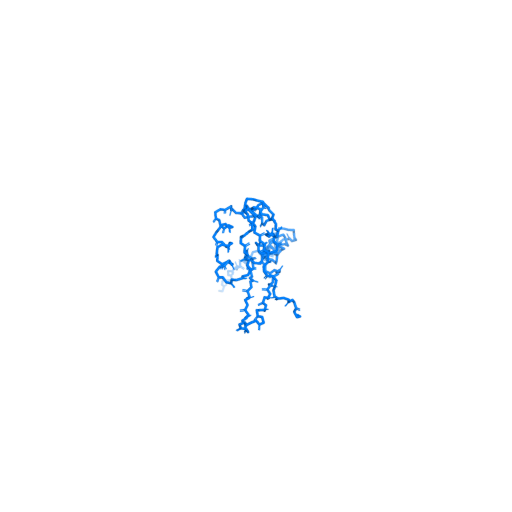1 ? -3.510 8.874 6.131 1.00 93.06 91 ALA A O 1
ATOM 654 N N . ARG A 1 92 ? -5.556 9.686 5.692 1.00 92.88 92 ARG A N 1
ATOM 655 C CA . ARG A 1 92 ? -5.070 10.998 5.284 1.00 92.88 92 ARG A CA 1
ATOM 656 C C . ARG A 1 92 ? -4.888 11.900 6.505 1.00 92.88 92 ARG A C 1
ATOM 658 O O . ARG A 1 92 ? -5.826 12.088 7.273 1.00 92.88 92 ARG A O 1
ATOM 665 N N . GLU A 1 93 ? -3.708 12.496 6.648 1.00 90.31 93 GLU A N 1
ATOM 666 C CA . GLU A 1 93 ? -3.385 13.439 7.723 1.00 90.31 93 GLU A CA 1
ATOM 667 C C . GLU A 1 93 ? -2.840 14.734 7.104 1.00 90.31 93 GLU A C 1
ATOM 669 O O . GLU A 1 93 ? -1.717 14.803 6.601 1.00 90.31 93 GLU A O 1
ATOM 674 N N . GLY A 1 94 ? -3.692 15.762 7.048 1.00 89.38 94 GLY A N 1
ATOM 675 C CA . GLY A 1 94 ? -3.396 16.999 6.327 1.00 89.38 94 GLY A CA 1
ATOM 676 C C . GLY A 1 94 ? -3.096 16.754 4.841 1.00 89.38 94 GLY A C 1
ATOM 677 O O . GLY A 1 94 ? -3.941 16.268 4.077 1.00 89.38 94 GLY A O 1
ATOM 678 N N . ALA A 1 95 ? -1.886 17.123 4.416 1.00 87.38 95 ALA A N 1
ATOM 679 C CA . ALA A 1 95 ? -1.409 16.912 3.048 1.00 87.38 95 ALA A CA 1
ATOM 680 C C . ALA A 1 95 ? -0.809 15.511 2.814 1.00 87.38 95 ALA A C 1
ATOM 682 O O . ALA A 1 95 ? -0.649 15.111 1.656 1.00 87.38 95 ALA A O 1
ATOM 683 N N . GLY A 1 96 ? -0.492 14.781 3.886 1.00 93.62 96 GLY A N 1
ATOM 684 C CA . GLY A 1 96 ? 0.196 13.498 3.844 1.00 93.62 96 GLY A CA 1
ATOM 685 C C . GLY A 1 96 ? -0.721 12.300 4.068 1.00 93.62 96 GLY A C 1
ATOM 686 O O . GLY A 1 96 ? -1.924 12.421 4.319 1.00 93.62 96 GLY A O 1
ATOM 687 N N . TRP A 1 97 ? -0.116 11.126 3.963 1.00 94.94 97 TRP A N 1
ATOM 688 C CA . TRP A 1 97 ? -0.724 9.844 4.292 1.00 94.94 97 TRP A CA 1
ATOM 689 C C . TRP A 1 97 ? -0.002 9.251 5.489 1.00 94.94 97 TRP A C 1
ATOM 691 O O . TRP A 1 97 ? 1.201 9.419 5.634 1.00 94.94 97 TRP A O 1
ATOM 701 N N . ARG A 1 98 ? -0.724 8.559 6.356 1.00 93.12 98 ARG A N 1
ATOM 702 C CA . ARG A 1 98 ? -0.150 7.894 7.518 1.00 93.12 98 ARG A CA 1
ATOM 703 C C . ARG A 1 98 ? -0.562 6.445 7.521 1.00 93.12 98 ARG A C 1
ATOM 705 O O . ARG A 1 98 ? -1.722 6.138 7.244 1.00 93.12 98 ARG A O 1
ATOM 712 N N . GLN A 1 99 ? 0.382 5.565 7.821 1.00 90.06 99 GLN A N 1
ATOM 713 C CA . GLN A 1 99 ? 0.061 4.163 8.033 1.00 90.06 99 GLN A CA 1
ATOM 714 C C . GLN A 1 99 ? -0.851 4.059 9.253 1.00 90.06 99 GLN A C 1
ATOM 716 O O . GLN A 1 99 ? -0.575 4.638 10.305 1.00 90.06 99 GLN A O 1
ATOM 721 N N . ARG A 1 100 ? -1.947 3.319 9.119 1.00 81.44 100 ARG A N 1
ATOM 722 C CA . ARG A 1 100 ? -2.681 2.834 10.280 1.00 81.44 100 ARG A CA 1
ATOM 723 C C . ARG A 1 100 ? -2.114 1.462 10.586 1.00 81.44 100 ARG A C 1
ATOM 725 O O . ARG A 1 100 ? -2.426 0.483 9.918 1.00 81.44 100 ARG A O 1
ATOM 732 N N . ALA A 1 101 ? -1.166 1.441 11.516 1.00 58.56 101 ALA A N 1
ATOM 733 C CA . ALA A 1 101 ? -0.596 0.203 12.002 1.00 58.56 101 ALA A CA 1
ATOM 734 C C . ALA A 1 101 ? -1.640 -0.514 12.853 1.00 58.56 101 ALA A C 1
ATOM 736 O O . ALA A 1 101 ? -2.121 0.030 13.848 1.00 58.56 101 ALA A O 1
ATOM 737 N N . CYS A 1 102 ? -1.916 -1.757 12.497 1.00 52.97 102 CYS A N 1
ATOM 738 C CA . CYS A 1 102 ? -2.374 -2.734 13.455 1.00 52.97 102 CYS A CA 1
ATOM 739 C C . CYS A 1 102 ? -1.379 -3.911 13.368 1.00 52.97 102 CYS A C 1
ATOM 741 O O . CYS A 1 102 ? -1.431 -4.735 12.461 1.00 52.97 102 CYS A O 1
ATOM 743 N N . VAL A 1 103 ? -0.349 -3.747 14.210 1.00 46.22 103 VAL A N 1
ATOM 744 C CA . VAL A 1 103 ? 0.804 -4.567 14.646 1.00 46.22 103 VAL A CA 1
ATOM 745 C C . VAL A 1 103 ? 1.166 -5.858 13.875 1.00 46.22 103 VAL A C 1
ATOM 747 O O . VAL A 1 103 ? 0.329 -6.720 13.633 1.00 46.22 103 VAL A O 1
ATOM 750 N N . GLU A 1 104 ? 2.473 -5.986 13.590 1.00 37.19 104 GLU A N 1
ATOM 751 C CA . GLU A 1 104 ? 3.201 -7.203 13.179 1.00 37.19 104 GLU A CA 1
ATOM 752 C C . GLU A 1 104 ? 2.997 -8.364 14.170 1.00 37.19 104 GLU A C 1
ATOM 754 O O . GLU A 1 104 ? 3.180 -8.183 15.375 1.00 37.19 104 GLU A O 1
ATOM 759 N N . VAL A 1 105 ? 2.701 -9.566 13.665 1.00 39.78 105 VAL A N 1
ATOM 760 C CA . VAL A 1 105 ? 2.919 -10.821 14.411 1.00 39.78 105 VAL A CA 1
ATOM 761 C C . VAL A 1 105 ? 4.159 -11.506 13.864 1.00 39.78 105 VAL A C 1
ATOM 763 O O . VAL A 1 105 ? 4.248 -11.609 12.619 1.00 39.78 105 VAL A O 1
#

Sequence (105 aa):
MTGGAVTAPSSAPVSGPRLAARFATEAARFATEVVLFDPEDGRLVVLSGAAASVWTACDGRAADEVARAAGLGVRRVRRILRDLERAGAVAREGAGWRQRACVEV

Radius of gyration: 21.72 Å; chains: 1; bounding box: 37×61×63 Å

Foldseek 3Di:
DDDDDDDDPDPPPPDDDPVVVVVVVVVLQFPDWDWAADPVVRDIDTDGGLLRLLLVQFAFDALVSSCVSSVHDSVVSVVSLVVCVVVVQWDDDPRGIRGPGPDDD

Secondary structure (DSSP, 8-state):
---------------THHHHHHHHHHHHHHS--EEEEETTTTEEEEE-THHHHHHHH-BTB-HHHHHHHHT--HHHHHHHHHHHHHTTSEEEETTEEEE------

pLDDT: mean 73.38, std 22.37, range [36.12, 98.06]